Protein AF-A0A925V583-F1 (afdb_monomer_lite)

Radius of gyration: 11.56 Å; chains: 1; bounding box: 28×17×35 Å

Structure (mmCIF, N/CA/C/O backbone):
data_AF-A0A925V583-F1
#
_entry.id   AF-A0A925V583-F1
#
loop_
_atom_site.group_PDB
_atom_site.id
_atom_site.type_symbol
_atom_site.label_atom_id
_atom_site.label_alt_id
_atom_site.label_comp_id
_atom_site.label_asym_id
_atom_site.label_entity_id
_atom_site.label_seq_id
_atom_site.pdbx_PDB_ins_code
_atom_site.Cartn_x
_atom_site.Cartn_y
_atom_site.Cartn_z
_atom_site.occupancy
_atom_site.B_iso_or_equiv
_atom_site.auth_seq_id
_atom_site.auth_comp_id
_atom_site.auth_asym_id
_atom_site.auth_atom_id
_atom_site.pdbx_PDB_model_num
ATOM 1 N N . MET A 1 1 ? -17.872 2.298 -1.225 1.00 47.06 1 MET A N 1
ATOM 2 C CA . MET A 1 1 ? -16.568 1.729 -0.806 1.00 47.06 1 MET A CA 1
ATOM 3 C C . MET A 1 1 ? -15.577 1.915 -1.944 1.00 47.06 1 MET A C 1
ATOM 5 O O . MET A 1 1 ? -15.792 1.334 -3.000 1.00 47.06 1 MET A O 1
ATOM 9 N N . GLN A 1 2 ? -14.550 2.749 -1.770 1.00 51.81 2 GLN A N 1
ATOM 10 C CA . GLN A 1 2 ? -13.619 3.132 -2.842 1.00 51.81 2 GLN A CA 1
ATOM 11 C C . GLN A 1 2 ? -12.225 2.548 -2.569 1.00 51.81 2 GLN A C 1
ATOM 13 O O . GLN A 1 2 ? -11.768 2.543 -1.427 1.00 51.81 2 GLN A O 1
ATOM 18 N N . ARG A 1 3 ? -11.591 1.982 -3.603 1.00 57.22 3 ARG A N 1
ATOM 19 C CA . ARG A 1 3 ? -10.271 1.332 -3.539 1.00 57.22 3 ARG A CA 1
ATOM 20 C C . ARG A 1 3 ? -9.257 2.222 -4.250 1.00 57.22 3 ARG A C 1
ATOM 22 O O . ARG A 1 3 ? -9.460 2.522 -5.423 1.00 57.22 3 ARG A O 1
ATOM 29 N N . CYS A 1 4 ? -8.169 2.579 -3.574 1.00 55.53 4 CYS A N 1
ATOM 30 C CA . CYS A 1 4 ? -7.112 3.428 -4.131 1.00 55.53 4 CYS A CA 1
ATOM 31 C C . CYS A 1 4 ? -5.801 2.641 -4.268 1.00 55.53 4 CYS A C 1
ATOM 33 O O . CYS A 1 4 ? -5.459 1.827 -3.404 1.00 55.53 4 CYS A O 1
ATOM 35 N N . VAL A 1 5 ? -5.080 2.860 -5.369 1.00 60.34 5 VAL A N 1
ATOM 36 C CA . VAL A 1 5 ? -3.764 2.261 -5.632 1.00 60.34 5 VAL A CA 1
ATOM 37 C C . VAL A 1 5 ? -2.741 3.386 -5.693 1.00 60.34 5 VAL A C 1
ATOM 39 O O . VAL A 1 5 ? -2.932 4.339 -6.444 1.00 60.34 5 VAL 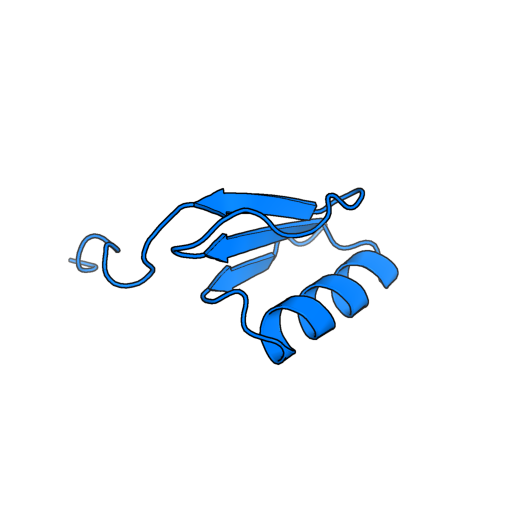A O 1
ATOM 42 N N . PHE A 1 6 ? -1.670 3.267 -4.911 1.00 64.75 6 PHE A N 1
ATOM 43 C CA . PHE A 1 6 ? -0.579 4.235 -4.886 1.00 64.75 6 PHE A CA 1
ATOM 44 C C . PHE A 1 6 ? 0.663 3.609 -5.503 1.00 64.75 6 PHE A C 1
ATOM 46 O O . PHE A 1 6 ? 1.161 2.578 -5.040 1.00 64.75 6 PHE A O 1
ATOM 53 N N . ALA A 1 7 ? 1.128 4.253 -6.564 1.00 59.62 7 ALA A N 1
ATOM 54 C CA . ALA A 1 7 ? 2.393 3.994 -7.214 1.00 59.62 7 ALA A CA 1
ATOM 55 C C . ALA A 1 7 ? 3.475 4.821 -6.508 1.00 59.62 7 ALA A C 1
ATOM 57 O O . ALA A 1 7 ? 3.335 6.035 -6.4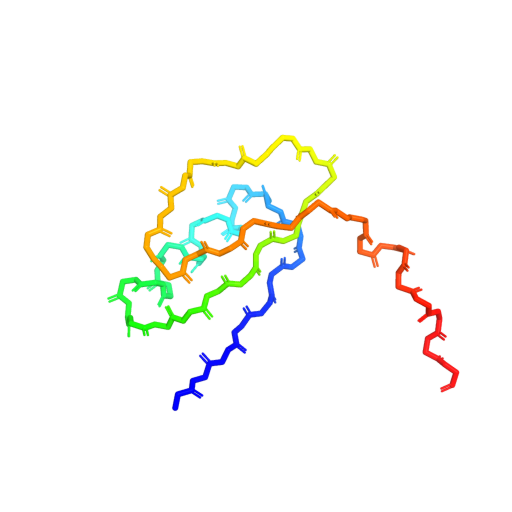04 1.00 59.62 7 ALA A O 1
ATOM 58 N N . ASP A 1 8 ? 4.528 4.149 -6.046 1.00 59.06 8 ASP A N 1
ATOM 59 C CA . ASP A 1 8 ? 5.671 4.711 -5.323 1.00 59.06 8 ASP A CA 1
ATOM 60 C C . ASP A 1 8 ? 5.417 5.029 -3.835 1.00 59.06 8 ASP A C 1
ATOM 62 O O . ASP A 1 8 ? 4.809 6.025 -3.437 1.00 59.06 8 ASP A O 1
ATOM 66 N N . ALA A 1 9 ? 5.950 4.158 -2.972 1.00 59.44 9 ALA A N 1
ATOM 67 C CA . ALA A 1 9 ? 5.971 4.338 -1.522 1.00 59.44 9 ALA A CA 1
ATOM 68 C C . ALA A 1 9 ? 7.042 5.344 -1.070 1.00 59.44 9 ALA A C 1
ATOM 70 O O . ALA A 1 9 ? 7.839 5.057 -0.173 1.00 59.44 9 ALA A O 1
ATOM 71 N N . CYS A 1 10 ? 7.076 6.526 -1.682 1.00 63.44 10 CYS A N 1
ATOM 72 C CA . CYS A 1 10 ? 7.863 7.634 -1.161 1.00 63.44 10 CYS A CA 1
ATOM 73 C C . CYS A 1 10 ? 7.252 8.159 0.150 1.00 63.44 10 CYS A C 1
ATOM 75 O O . CYS A 1 10 ? 6.143 7.781 0.554 1.00 63.44 10 CYS A O 1
ATOM 77 N N . GLN A 1 11 ? 7.954 9.080 0.816 1.00 69.69 11 GLN A N 1
ATOM 78 C CA . GLN A 1 11 ? 7.496 9.693 2.068 1.00 69.69 11 GLN A CA 1
ATOM 79 C C . GLN A 1 11 ? 6.082 10.292 1.938 1.00 69.69 11 GLN A C 1
ATOM 81 O O . GLN A 1 11 ? 5.277 10.190 2.863 1.00 69.69 11 GLN A O 1
ATOM 86 N N . VAL A 1 12 ? 5.759 10.871 0.776 1.00 77.88 12 VAL A N 1
ATOM 87 C CA . VAL A 1 12 ? 4.434 11.436 0.477 1.00 77.88 12 VAL A CA 1
ATOM 88 C C . VAL A 1 12 ? 3.385 10.341 0.263 1.00 77.88 12 VAL A C 1
ATOM 90 O O . VAL A 1 12 ? 2.321 10.409 0.873 1.00 77.88 12 VAL A O 1
ATOM 93 N N . GLY A 1 13 ? 3.685 9.303 -0.525 1.00 73.94 13 GLY A N 1
ATOM 94 C CA . GLY A 1 13 ? 2.757 8.192 -0.783 1.00 73.94 13 GLY A CA 1
ATOM 95 C C . GLY A 1 13 ? 2.370 7.436 0.491 1.00 73.94 13 GLY A C 1
ATOM 96 O O . GLY A 1 13 ? 1.212 7.071 0.677 1.00 73.94 13 GLY A O 1
ATOM 97 N N . THR A 1 14 ? 3.317 7.290 1.421 1.00 75.44 14 THR A N 1
ATOM 98 C CA . THR A 1 14 ? 3.062 6.677 2.734 1.00 75.44 14 THR A CA 1
ATOM 99 C C . THR A 1 14 ? 2.152 7.552 3.602 1.00 75.44 14 THR A C 1
ATOM 101 O O . THR A 1 14 ? 1.194 7.050 4.186 1.00 75.44 14 THR A O 1
ATOM 104 N N . LYS A 1 15 ? 2.397 8.870 3.653 1.00 83.19 15 LYS A N 1
ATOM 105 C CA . LYS A 1 15 ? 1.545 9.817 4.395 1.00 83.19 15 LYS A CA 1
ATOM 106 C C . LYS A 1 15 ? 0.126 9.880 3.828 1.00 83.19 15 LYS A C 1
ATOM 108 O O . LYS A 1 15 ? -0.831 9.848 4.591 1.00 83.19 15 LYS A O 1
ATOM 113 N N . LEU A 1 16 ? -0.012 9.912 2.504 1.00 80.94 16 LEU A N 1
ATOM 114 C CA . LEU A 1 16 ? -1.315 9.926 1.842 1.00 80.94 16 LEU A CA 1
ATOM 115 C C . LEU A 1 16 ? -2.096 8.634 2.101 1.00 80.94 16 LEU A C 1
ATOM 117 O O . LEU A 1 16 ? -3.285 8.681 2.401 1.00 80.94 16 LEU A O 1
ATOM 121 N N . ALA A 1 17 ? -1.432 7.480 2.025 1.00 80.12 17 ALA A N 1
ATOM 122 C CA . ALA A 1 17 ? -2.075 6.218 2.358 1.00 80.12 17 ALA A CA 1
ATOM 123 C C . ALA A 1 17 ? -2.539 6.194 3.817 1.00 80.12 17 ALA A C 1
ATOM 125 O O . ALA A 1 17 ? -3.633 5.722 4.088 1.00 80.12 17 ALA A O 1
ATOM 126 N N . HIS A 1 18 ? -1.752 6.736 4.748 1.00 82.88 18 HIS A N 1
ATOM 127 C CA . HIS A 1 18 ? -2.157 6.845 6.148 1.00 82.88 18 HIS A CA 1
ATOM 128 C C . HIS A 1 18 ? -3.417 7.694 6.324 1.00 82.88 18 HIS A C 1
ATOM 130 O O . HIS A 1 18 ? -4.345 7.239 6.982 1.00 82.88 18 HIS A O 1
ATOM 136 N N . GLU A 1 19 ? -3.466 8.865 5.695 1.00 86.94 19 GLU A N 1
ATOM 137 C CA . GLU A 1 19 ? -4.619 9.768 5.752 1.00 86.94 19 GLU A CA 1
ATOM 138 C C . GLU A 1 19 ? -5.890 9.114 5.186 1.00 86.94 19 GLU A C 1
ATOM 140 O O . GLU A 1 19 ? -6.978 9.218 5.748 1.00 86.94 19 GLU A O 1
ATOM 145 N N . LEU A 1 20 ? -5.749 8.375 4.084 1.00 82.06 20 LEU A N 1
ATOM 146 C CA . LEU A 1 20 ? -6.870 7.680 3.457 1.00 82.06 20 LEU A CA 1
ATOM 147 C C . LEU A 1 20 ? -7.324 6.464 4.274 1.00 82.06 20 LEU A C 1
ATOM 149 O O . LEU A 1 20 ? -8.517 6.178 4.329 1.00 82.06 20 LEU A O 1
ATOM 153 N N . LEU A 1 21 ? -6.413 5.763 4.948 1.00 85.12 21 LEU A N 1
ATOM 154 C CA . LEU A 1 21 ? -6.786 4.689 5.873 1.00 85.12 21 LEU A CA 1
ATOM 155 C C . LEU A 1 21 ? -7.539 5.233 7.097 1.00 85.12 21 LEU A C 1
ATOM 157 O O . LEU A 1 21 ? -8.532 4.629 7.494 1.00 85.12 21 LEU A O 1
ATOM 161 N N . ASP A 1 22 ? -7.119 6.374 7.656 1.00 85.88 22 ASP A N 1
ATOM 162 C CA . ASP A 1 22 ? -7.810 7.046 8.773 1.00 85.88 22 ASP A CA 1
ATOM 163 C C . ASP A 1 22 ? -9.244 7.460 8.403 1.00 85.88 22 ASP A C 1
ATOM 165 O O . ASP A 1 22 ? -10.161 7.376 9.217 1.00 85.88 22 ASP A O 1
ATOM 169 N N . GLN A 1 23 ? -9.475 7.806 7.137 1.00 86.38 23 GLN A N 1
ATOM 170 C CA . GLN A 1 23 ? -10.811 8.088 6.604 1.00 86.38 23 GLN A CA 1
ATOM 171 C C . GLN A 1 23 ? -11.632 6.821 6.268 1.00 86.38 23 GLN A C 1
ATOM 173 O O . GLN A 1 23 ? -12.741 6.917 5.742 1.00 86.38 23 GLN A O 1
ATOM 178 N N . GLY A 1 24 ? -11.112 5.622 6.555 1.00 84.81 24 GLY A N 1
ATOM 179 C CA . GLY A 1 24 ? -11.800 4.343 6.347 1.00 84.81 24 GLY A CA 1
ATOM 180 C C . GLY A 1 24 ? -11.682 3.768 4.931 1.00 84.81 24 GLY A C 1
ATOM 181 O O . GLY A 1 24 ? -12.383 2.808 4.588 1.00 84.81 24 GLY A O 1
ATOM 182 N N . PHE A 1 25 ? -10.808 4.321 4.086 1.00 83.56 25 PHE A N 1
ATOM 183 C CA . PHE A 1 25 ? -10.516 3.737 2.779 1.00 83.56 25 PHE A CA 1
ATOM 184 C C . PHE A 1 25 ? -9.590 2.525 2.915 1.00 83.56 25 PHE A C 1
ATOM 186 O O . PHE A 1 25 ? -8.898 2.343 3.910 1.00 83.56 25 PHE A O 1
ATOM 193 N N . ARG A 1 26 ? -9.564 1.671 1.885 1.00 81.25 26 ARG A N 1
ATOM 194 C CA . ARG A 1 26 ?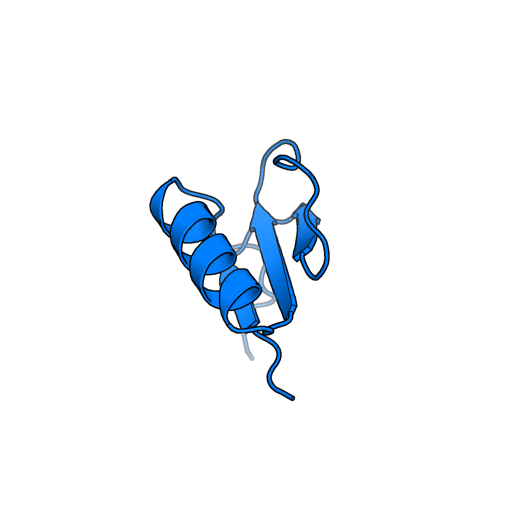 -8.605 0.561 1.778 1.00 81.25 26 ARG A CA 1
ATOM 195 C C . ARG A 1 26 ? -7.654 0.820 0.619 1.00 81.25 26 ARG A C 1
ATOM 197 O O . ARG A 1 26 ? -8.099 1.150 -0.485 1.00 81.25 26 ARG A O 1
ATOM 204 N N . GLY A 1 27 ? -6.360 0.657 0.871 1.00 78.38 27 GLY A N 1
ATOM 205 C CA . GLY A 1 27 ? -5.297 1.054 -0.048 1.00 78.38 27 GLY A CA 1
ATOM 206 C C . GLY A 1 27 ? -4.364 -0.092 -0.417 1.00 78.38 27 GLY A C 1
ATOM 207 O O . GLY A 1 27 ? -4.058 -0.956 0.405 1.00 78.38 27 GLY A O 1
ATOM 208 N N . ARG A 1 28 ? -3.876 -0.078 -1.660 1.00 82.31 28 ARG A N 1
ATOM 209 C CA . ARG A 1 28 ? -2.734 -0.894 -2.095 1.00 82.31 28 ARG A CA 1
ATOM 210 C C . ARG A 1 28 ? -1.546 0.011 -2.383 1.00 82.31 28 ARG A C 1
ATOM 212 O O . ARG A 1 28 ? -1.688 0.962 -3.147 1.00 82.31 28 ARG A O 1
ATOM 219 N N . LEU A 1 29 ? -0.402 -0.288 -1.779 1.00 80.19 29 LEU A N 1
ATOM 220 C CA . LEU A 1 29 ? 0.832 0.482 -1.933 1.00 80.19 29 LEU A CA 1
ATOM 221 C C . LEU A 1 29 ? 1.861 -0.363 -2.673 1.00 80.19 29 LEU A C 1
ATOM 223 O O . LEU A 1 29 ? 2.268 -1.412 -2.174 1.00 80.19 29 LEU A O 1
ATOM 227 N N . VAL A 1 30 ? 2.255 0.091 -3.861 1.00 80.81 30 VAL A N 1
ATOM 228 C CA . VAL A 1 30 ? 3.220 -0.597 -4.723 1.00 80.81 30 VAL A CA 1
ATOM 229 C C . VAL A 1 30 ? 4.602 0.032 -4.544 1.00 80.81 30 VAL A C 1
ATOM 231 O O . VAL A 1 30 ? 4.746 1.253 -4.644 1.00 80.81 30 VAL A O 1
ATOM 234 N N . ARG A 1 31 ? 5.633 -0.785 -4.294 1.00 78.88 31 ARG A N 1
ATOM 235 C CA . ARG A 1 31 ? 7.031 -0.323 -4.240 1.00 78.88 31 ARG A CA 1
ATOM 236 C C . ARG A 1 31 ? 8.031 -1.354 -4.762 1.00 78.88 31 ARG A C 1
ATOM 238 O O . ARG A 1 31 ? 7.818 -2.553 -4.623 1.00 78.88 31 ARG A O 1
ATOM 245 N N . ARG A 1 32 ? 9.189 -0.882 -5.238 1.00 74.56 32 ARG A N 1
ATOM 246 C CA . ARG A 1 32 ? 10.341 -1.728 -5.625 1.00 74.56 32 ARG A CA 1
ATOM 247 C C . ARG A 1 32 ? 11.139 -2.314 -4.445 1.00 74.56 32 ARG A C 1
ATOM 249 O O . ARG A 1 32 ? 11.991 -3.164 -4.656 1.00 74.56 32 ARG A O 1
ATOM 256 N N . GLY A 1 33 ? 10.896 -1.853 -3.214 1.00 73.56 33 GLY A N 1
ATOM 257 C CA . GLY A 1 33 ? 11.682 -2.203 -2.017 1.00 73.56 33 GLY A CA 1
ATOM 258 C C . GLY A 1 33 ? 10.917 -3.015 -0.958 1.00 73.56 33 GLY A C 1
ATOM 259 O O . GLY A 1 33 ? 9.767 -3.388 -1.194 1.00 73.56 33 GLY A O 1
ATOM 260 N N . PRO A 1 34 ? 11.517 -3.258 0.225 1.00 72.44 34 PRO A N 1
ATOM 261 C CA . PRO A 1 34 ? 10.873 -4.012 1.302 1.00 72.44 34 PRO A CA 1
ATOM 262 C C . PRO A 1 34 ? 9.583 -3.329 1.762 1.00 72.44 34 PRO A C 1
ATOM 264 O O . PRO A 1 34 ? 9.523 -2.101 1.830 1.00 72.44 34 PRO A O 1
ATOM 267 N N . ALA A 1 35 ? 8.548 -4.108 2.077 1.00 77.94 35 ALA A N 1
ATOM 268 C CA . ALA A 1 35 ? 7.284 -3.577 2.582 1.00 77.94 35 ALA A CA 1
ATOM 269 C C . ALA A 1 35 ? 7.510 -2.667 3.803 1.00 77.94 35 ALA A C 1
ATOM 271 O O . ALA A 1 35 ? 8.383 -2.921 4.635 1.00 77.94 35 ALA A O 1
ATOM 272 N N . GLY A 1 36 ? 6.744 -1.577 3.886 1.00 76.19 36 GLY A N 1
ATOM 273 C CA . GLY A 1 36 ? 6.702 -0.760 5.096 1.00 76.19 36 GLY A CA 1
ATOM 274 C C . GLY A 1 36 ? 5.926 -1.455 6.224 1.00 76.19 36 GLY A C 1
ATOM 275 O O . GLY A 1 36 ? 5.491 -2.599 6.070 1.00 76.19 36 GLY A O 1
ATOM 276 N N . PRO A 1 37 ? 5.720 -0.774 7.363 1.00 80.31 37 PRO A N 1
ATOM 277 C CA . PRO A 1 37 ? 4.932 -1.321 8.462 1.00 80.31 37 PRO A CA 1
ATOM 278 C C . PRO A 1 37 ? 3.525 -1.725 7.996 1.00 80.31 37 PRO A C 1
ATOM 280 O O . PRO A 1 37 ? 2.891 -1.043 7.184 1.00 80.31 37 PRO A O 1
ATOM 283 N N . ALA A 1 38 ? 3.045 -2.866 8.491 1.00 79.12 38 ALA A N 1
ATOM 284 C CA . ALA A 1 38 ? 1.692 -3.337 8.223 1.00 79.12 38 ALA A CA 1
ATOM 285 C C . ALA A 1 38 ? 0.670 -2.447 8.947 1.00 79.12 38 ALA A C 1
ATOM 287 O O . ALA A 1 38 ? 0.879 -2.060 10.096 1.00 79.12 38 AL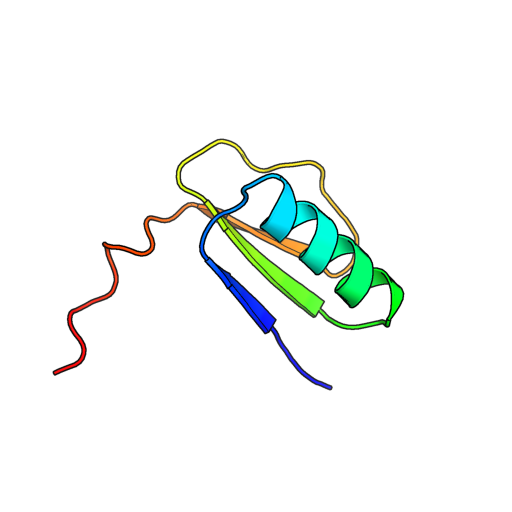A A O 1
ATOM 288 N N . ARG A 1 39 ? -0.442 -2.135 8.276 1.00 80.56 39 ARG A N 1
ATOM 289 C CA . ARG A 1 39 ? -1.553 -1.359 8.839 1.00 80.56 39 ARG A CA 1
ATOM 290 C C . ARG A 1 39 ? -2.873 -1.964 8.372 1.00 80.56 39 ARG A C 1
ATOM 292 O O . ARG A 1 39 ? -2.964 -2.447 7.244 1.00 80.56 39 ARG A O 1
ATOM 299 N N . GLU A 1 40 ? -3.885 -1.970 9.234 1.00 82.31 40 GLU A N 1
ATOM 300 C CA . GLU A 1 40 ? -5.202 -2.495 8.869 1.00 82.31 40 GLU A CA 1
ATOM 301 C C . GLU A 1 40 ? -5.772 -1.716 7.672 1.00 82.31 40 GLU A C 1
ATOM 303 O O . GLU A 1 40 ? -5.666 -0.494 7.608 1.00 82.31 40 GLU A O 1
ATOM 308 N N . GLY A 1 41 ? -6.309 -2.430 6.678 1.00 81.06 41 GLY A N 1
ATOM 309 C CA . GLY A 1 41 ? -6.796 -1.831 5.429 1.00 81.06 41 GLY A CA 1
ATOM 310 C C . GLY A 1 41 ? -5.714 -1.500 4.391 1.00 81.06 41 GLY A C 1
ATOM 311 O O . GLY A 1 41 ? -6.067 -1.117 3.271 1.00 81.06 41 GLY A O 1
ATOM 312 N N . LEU A 1 42 ? -4.429 -1.693 4.719 1.00 82.81 42 LEU A N 1
ATOM 313 C CA . LEU A 1 42 ? -3.294 -1.502 3.816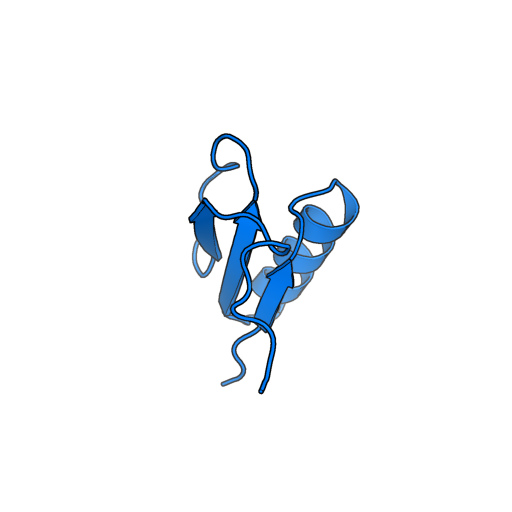 1.00 82.81 42 LEU A CA 1
ATOM 314 C C . LEU A 1 42 ? -2.747 -2.839 3.316 1.00 82.81 42 LEU A C 1
ATOM 316 O O . LEU A 1 42 ? -2.431 -3.736 4.093 1.00 82.81 42 LEU A O 1
ATOM 320 N N . THR A 1 43 ? -2.565 -2.958 2.005 1.00 86.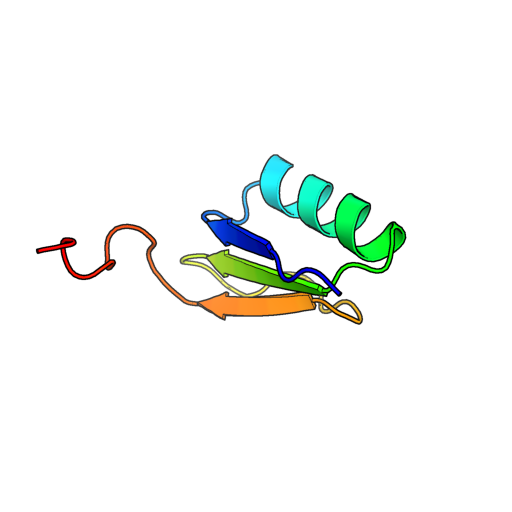12 43 THR A N 1
ATOM 321 C CA . THR A 1 43 ? -1.859 -4.091 1.400 1.00 86.12 43 THR A CA 1
ATOM 322 C C . THR A 1 43 ? -0.621 -3.598 0.668 1.00 86.12 43 THR A C 1
ATOM 324 O O . THR A 1 43 ? -0.711 -2.783 -0.252 1.00 86.12 43 THR A O 1
ATOM 327 N N . TRP A 1 44 ? 0.538 -4.113 1.070 1.00 83.69 44 TRP A N 1
ATOM 328 C CA . TRP A 1 44 ? 1.799 -3.872 0.382 1.00 83.69 44 TRP A CA 1
ATOM 329 C C . TRP A 1 44 ? 1.916 -4.784 -0.832 1.00 83.69 44 TRP A C 1
ATOM 331 O O . TRP A 1 44 ? 1.653 -5.982 -0.755 1.00 83.69 44 TRP A O 1
ATOM 341 N N . MET A 1 45 ? 2.327 -4.206 -1.949 1.00 82.12 45 MET A N 1
ATOM 342 C CA . MET A 1 45 ? 2.638 -4.915 -3.177 1.00 82.12 45 MET A CA 1
ATOM 343 C C . MET A 1 45 ? 4.071 -4.582 -3.578 1.00 82.12 45 MET A C 1
ATOM 345 O O . MET A 1 45 ? 4.479 -3.419 -3.572 1.00 82.12 45 MET A O 1
ATOM 349 N N . SER A 1 46 ? 4.837 -5.607 -3.932 1.00 75.38 46 SER A N 1
ATOM 350 C CA . SER A 1 46 ? 6.147 -5.422 -4.548 1.00 75.38 46 SER A CA 1
ATOM 351 C C . SER A 1 46 ? 5.979 -5.404 -6.059 1.00 75.38 46 SER A C 1
ATOM 353 O O . SER A 1 46 ? 5.369 -6.307 -6.624 1.00 75.38 46 SER A O 1
ATOM 355 N N . GLY A 1 47 ? 6.478 -4.356 -6.702 1.00 74.06 47 GLY A N 1
ATOM 356 C CA . GLY A 1 47 ? 6.353 -4.181 -8.143 1.00 74.06 47 GLY A CA 1
ATOM 357 C C . GLY A 1 47 ? 6.947 -2.861 -8.605 1.00 74.06 47 GLY A C 1
ATOM 358 O O . GLY A 1 47 ? 7.074 -1.911 -7.826 1.00 74.06 47 GLY A O 1
ATOM 359 N N . ASP A 1 48 ? 7.332 -2.819 -9.873 1.00 69.62 48 ASP A N 1
ATOM 360 C CA . ASP A 1 48 ? 7.740 -1.601 -10.554 1.00 69.62 48 ASP A CA 1
ATOM 361 C C . ASP A 1 48 ? 6.548 -1.054 -11.345 1.00 69.62 48 ASP A C 1
ATOM 363 O O . ASP A 1 48 ? 5.867 -1.780 -12.061 1.00 69.62 48 ASP A O 1
ATOM 367 N N . VAL A 1 49 ? 6.269 0.236 -11.189 1.00 66.56 49 VAL A N 1
ATOM 368 C CA . VAL A 1 49 ? 5.176 0.920 -11.896 1.00 66.56 49 VAL A CA 1
ATOM 369 C C . VAL A 1 49 ? 5.509 1.069 -13.386 1.00 66.56 49 VAL A C 1
ATOM 371 O O . VAL A 1 49 ? 4.607 1.189 -14.209 1.00 66.56 49 VAL A O 1
ATOM 374 N N . LEU A 1 50 ? 6.797 1.013 -13.736 1.00 66.81 50 LEU A N 1
ATOM 375 C CA . LEU A 1 50 ? 7.277 0.990 -15.116 1.00 66.81 50 LEU A CA 1
ATOM 376 C C . LEU A 1 50 ? 7.124 -0.389 -15.778 1.00 66.81 50 LEU A C 1
ATOM 378 O O . LEU A 1 50 ? 7.211 -0.467 -16.997 1.00 66.81 50 LEU A O 1
ATOM 382 N N . ASP A 1 51 ? 6.851 -1.444 -15.002 1.00 61.59 51 ASP A N 1
ATOM 383 C CA . ASP A 1 51 ? 6.530 -2.793 -15.504 1.00 61.59 51 ASP A CA 1
ATOM 384 C C . ASP A 1 51 ? 5.048 -2.933 -15.895 1.00 61.59 51 ASP A C 1
ATOM 386 O O . ASP A 1 51 ? 4.546 -4.032 -16.132 1.00 61.59 51 ASP A O 1
ATOM 390 N N . ALA A 1 52 ? 4.306 -1.822 -15.948 1.00 54.31 52 ALA A N 1
ATOM 391 C CA . ALA A 1 52 ? 2.969 -1.840 -16.513 1.00 54.31 52 ALA A CA 1
ATOM 392 C C . ALA A 1 52 ? 3.057 -2.359 -17.962 1.00 54.31 52 ALA A C 1
ATOM 394 O O . ALA A 1 52 ? 3.829 -1.794 -18.744 1.00 54.31 52 ALA A O 1
ATOM 395 N N . PRO A 1 53 ? 2.284 -3.396 -18.358 1.00 49.56 53 PRO A N 1
ATOM 396 C CA . PRO A 1 53 ? 2.157 -3.715 -19.770 1.00 49.56 53 PRO A CA 1
ATOM 397 C C . PRO A 1 53 ? 1.696 -2.432 -20.450 1.00 49.56 53 PRO A C 1
ATOM 399 O O . PRO A 1 53 ? 0.698 -1.842 -20.024 1.00 49.56 53 PRO A O 1
ATOM 402 N N . ALA A 1 54 ? 2.481 -1.967 -21.426 1.00 43.28 54 ALA A N 1
ATOM 403 C CA . ALA A 1 54 ? 2.146 -0.800 -22.220 1.00 43.28 54 ALA A CA 1
ATOM 404 C C . ALA A 1 54 ? 0.673 -0.929 -22.605 1.00 43.28 54 ALA A C 1
ATOM 406 O O . ALA A 1 54 ? 0.279 -1.928 -23.209 1.00 43.28 54 ALA A O 1
ATOM 407 N N . VAL A 1 55 ? -0.142 0.016 -22.136 1.00 43.47 55 VAL A N 1
ATOM 408 C CA . VAL A 1 55 ? -1.552 0.093 -22.504 1.00 43.47 55 VAL A CA 1
ATOM 409 C C . VAL A 1 55 ? -1.576 0.139 -24.030 1.00 43.47 55 VAL A C 1
ATOM 411 O O . VAL A 1 55 ? -1.082 1.102 -24.616 1.00 43.47 55 VAL A O 1
ATOM 414 N N . ALA A 1 56 ? -2.025 -0.962 -24.632 1.00 34.66 56 ALA A N 1
ATOM 415 C CA . ALA A 1 56 ? -2.268 -1.087 -26.062 1.00 34.66 56 ALA A CA 1
ATOM 416 C C . ALA A 1 56 ? -3.500 -0.271 -26.462 1.00 34.66 56 ALA A C 1
ATOM 418 O O . ALA A 1 56 ? -4.435 -0.176 -25.630 1.00 34.66 56 ALA A O 1
#

pLDDT: mean 71.98, std 12.93, range [34.66, 86.94]

Secondary structure (DSSP, 8-state):
--EEEEE---HHHHHHHHHHHHTT-EEEEEESS------TTEEEEE--GGGS----

Foldseek 3Di:
DDEEEDADPDPVSVVVCVVCVVVVYAYEYEDCDDDDDDDPSYHYHYDHPVPPPPPD

Sequence (56 aa):
MQRCVFADACQVGTKLAHELLDQGFRGRLVRRGPAGPAREGLTWMSGDVLDAPAVA